Protein AF-A0A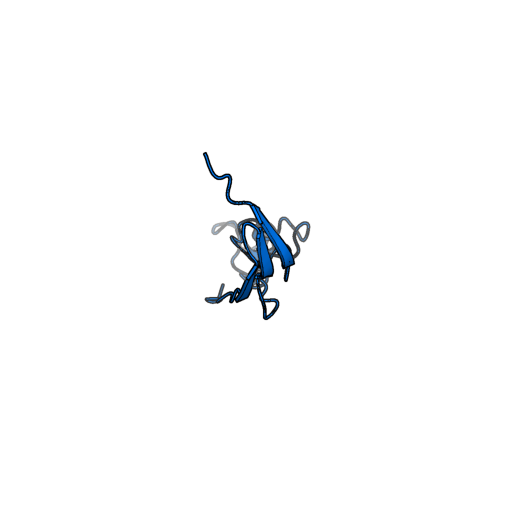932MCZ6-F1 (afdb_monomer_lite)

Radius of gyration: 21.05 Å; chains: 1; bounding box: 48×24×59 Å

Secondary structure (DSSP, 8-state):
--------EEEEEEETTEEEEEEEESTT---PPPP----BSSTT-TTSPBHHHHHTTTTTSSS-TT-SS-TT--EEEEEEEE----

Sequence (86 aa):
YGAKATFDAEVGYRFGQVELGVGVRNLFDTYPDQPSSTTPTDPADPSSDPAMLFNNNYGTFPWAAASPFGYNGRYLYTRASIRLSR

Foldseek 3Di:
DDDDDFDKDKDWDDDPQKIKMKIKTRPVQDADDQQDAQDAPDPVDPPHGGPSCVQCVNVPHRHRPPDPDRSVTMDIDMDMGGDDDD

pLDDT: mean 92.5, std 5.01, range [65.81, 98.19]

Structure (mmCIF, N/CA/C/O backbone):
data_AF-A0A932MCZ6-F1
#
_entry.id   AF-A0A932MCZ6-F1
#
loop_
_atom_site.group_PDB
_atom_site.id
_atom_site.type_symbol
_atom_site.label_atom_id
_atom_site.label_alt_id
_atom_site.label_comp_id
_atom_site.label_asym_id
_atom_site.label_entity_id
_atom_site.label_seq_id
_atom_site.pdbx_PDB_ins_code
_atom_site.Cartn_x
_atom_site.Cartn_y
_atom_site.Cartn_z
_atom_site.occupancy
_atom_site.B_iso_or_equiv
_atom_site.auth_seq_id
_atom_site.auth_comp_id
_atom_site.auth_asym_id
_atom_site.auth_atom_id
_atom_site.pdbx_PDB_model_num
ATOM 1 N N . TYR A 1 1 ? 6.383 2.332 -14.628 1.00 80.62 1 TYR A N 1
ATOM 2 C CA . TYR A 1 1 ? 5.441 1.996 -13.542 1.00 80.62 1 TYR A CA 1
ATOM 3 C C . TYR A 1 1 ? 4.043 2.410 -13.954 1.00 80.62 1 TYR A C 1
ATOM 5 O O . TYR A 1 1 ? 3.914 3.440 -14.609 1.00 80.62 1 TYR A O 1
ATOM 13 N N . GLY A 1 2 ? 3.028 1.616 -13.619 1.00 84.25 2 GLY A N 1
ATOM 14 C CA . GLY A 1 2 ? 1.622 1.971 -13.803 1.00 84.25 2 GLY A CA 1
ATOM 15 C C . GLY A 1 2 ? 1.021 2.578 -12.536 1.00 84.25 2 GLY A C 1
ATOM 16 O O . GLY A 1 2 ? 1.497 2.323 -11.429 1.00 84.25 2 GLY A O 1
ATOM 17 N N . ALA A 1 3 ? -0.042 3.369 -12.691 1.00 88.50 3 ALA A N 1
ATOM 18 C CA . ALA A 1 3 ? -0.804 3.867 -11.549 1.00 88.50 3 ALA A CA 1
ATOM 19 C C . ALA A 1 3 ? -1.420 2.700 -10.757 1.00 88.50 3 ALA A C 1
ATOM 21 O O . ALA A 1 3 ? -1.853 1.697 -11.333 1.00 88.50 3 ALA A O 1
ATOM 22 N N . LYS A 1 4 ? -1.451 2.836 -9.430 1.00 91.06 4 LYS A N 1
ATOM 23 C CA . LYS A 1 4 ? -2.011 1.853 -8.497 1.00 91.06 4 LYS A CA 1
ATOM 24 C C . LYS A 1 4 ? -2.861 2.569 -7.454 1.00 91.06 4 LYS A C 1
ATOM 26 O O . LYS A 1 4 ? -2.565 3.704 -7.088 1.00 91.06 4 LYS A O 1
ATOM 31 N N . ALA A 1 5 ? -3.905 1.892 -6.988 1.00 92.75 5 ALA A N 1
ATOM 32 C CA . ALA A 1 5 ? -4.769 2.362 -5.916 1.00 92.75 5 ALA A CA 1
ATOM 33 C C . ALA A 1 5 ? -4.767 1.341 -4.775 1.00 92.75 5 ALA A C 1
ATOM 35 O O . ALA A 1 5 ? -4.867 0.133 -5.005 1.00 92.75 5 ALA A O 1
ATOM 36 N N . THR A 1 6 ? -4.655 1.839 -3.548 1.00 93.50 6 THR A N 1
ATOM 37 C CA . THR A 1 6 ? -4.810 1.053 -2.323 1.00 93.50 6 THR A CA 1
ATOM 38 C C . THR A 1 6 ? -6.114 1.440 -1.648 1.00 93.50 6 THR A C 1
ATOM 40 O O . THR A 1 6 ? -6.486 2.613 -1.639 1.00 93.50 6 THR A O 1
ATOM 43 N N . PHE A 1 7 ? -6.791 0.452 -1.072 1.00 95.81 7 PHE A N 1
ATOM 44 C CA . PHE A 1 7 ? -8.056 0.644 -0.377 1.00 95.81 7 PHE A CA 1
ATOM 45 C C . PHE A 1 7 ? -7.908 0.186 1.064 1.00 95.81 7 PHE A C 1
ATOM 47 O O . PHE A 1 7 ? -7.451 -0.930 1.312 1.00 95.81 7 PHE A O 1
ATOM 54 N N . ASP A 1 8 ? -8.328 1.040 1.985 1.00 97.00 8 ASP A N 1
ATOM 55 C CA . ASP A 1 8 ? -8.307 0.779 3.418 1.00 97.00 8 ASP A CA 1
ATOM 56 C C . ASP A 1 8 ? -9.754 0.786 3.925 1.00 97.00 8 ASP A C 1
ATOM 58 O O . ASP A 1 8 ? -10.597 1.529 3.415 1.00 97.00 8 ASP A O 1
ATOM 62 N N . ALA A 1 9 ? -10.055 -0.056 4.911 1.00 97.94 9 ALA A N 1
ATOM 63 C CA . ALA A 1 9 ? -11.383 -0.153 5.506 1.00 97.94 9 ALA A CA 1
ATOM 64 C C . ALA A 1 9 ? -11.275 -0.319 7.025 1.00 97.94 9 ALA A C 1
ATOM 66 O O . ALA A 1 9 ? -10.484 -1.125 7.508 1.00 97.94 9 ALA A O 1
ATOM 67 N N . GLU A 1 10 ? -12.093 0.413 7.780 1.00 98.19 10 GLU A N 1
ATOM 68 C CA . GLU A 1 10 ? -12.192 0.300 9.239 1.00 98.19 10 GLU A CA 1
ATOM 69 C C . GLU A 1 10 ? -13.662 0.314 9.657 1.00 98.19 10 GLU A C 1
ATOM 71 O O . GLU A 1 10 ? -14.459 1.103 9.147 1.00 98.19 10 GLU A O 1
ATOM 76 N N . VAL A 1 11 ? -14.011 -0.553 10.607 1.00 98.06 11 VAL A N 1
ATOM 77 C CA . VAL A 1 11 ? -15.296 -0.529 11.304 1.00 98.06 11 VAL A CA 1
ATOM 78 C C . VAL A 1 11 ? -15.053 -0.349 12.795 1.00 98.06 11 VAL A C 1
ATOM 80 O O . VAL A 1 11 ? -14.173 -0.987 13.374 1.00 98.06 11 VAL A O 1
ATOM 83 N N . GLY A 1 12 ? -15.836 0.527 13.421 1.00 97.62 12 GLY A N 1
ATOM 84 C CA . GLY A 1 12 ? -15.716 0.835 14.840 1.00 97.62 12 GLY A CA 1
ATOM 85 C C . GLY A 1 12 ? -17.049 0.802 15.568 1.00 97.62 12 GLY A C 1
ATOM 86 O O . GLY A 1 12 ? -18.097 1.113 15.002 1.00 97.62 12 GLY A O 1
ATOM 87 N N . TYR A 1 13 ? -16.992 0.441 16.846 1.00 97.38 13 TYR A N 1
ATOM 88 C CA . TYR A 1 13 ? -18.120 0.459 17.762 1.00 97.38 13 TYR A CA 1
ATOM 89 C C . TYR A 1 13 ? -17.734 1.121 19.084 1.00 97.38 13 TYR A C 1
ATOM 91 O O . TYR A 1 13 ? -16.662 0.880 19.642 1.00 97.38 13 TYR A O 1
ATOM 99 N N . ARG A 1 14 ? -18.640 1.949 19.606 1.00 96.75 14 ARG A N 1
ATOM 100 C CA . ARG A 1 14 ? -18.460 2.662 20.871 1.00 96.75 14 ARG A CA 1
ATOM 101 C C . ARG A 1 14 ? -19.436 2.142 21.916 1.00 96.75 14 ARG A C 1
ATOM 103 O O . ARG A 1 14 ? -20.645 2.193 21.705 1.00 96.75 14 ARG A O 1
ATOM 110 N N . PHE A 1 15 ? -18.910 1.748 23.071 1.00 94.81 15 PHE A N 1
ATOM 111 C CA . PHE A 1 15 ? -19.682 1.385 24.256 1.00 94.81 15 PHE A CA 1
ATOM 112 C C . PHE A 1 15 ? -19.219 2.222 25.454 1.00 94.81 15 PHE A C 1
ATOM 114 O O . PHE A 1 15 ? -18.116 2.071 25.979 1.00 94.81 15 PHE A O 1
ATOM 121 N N . GLY A 1 16 ? -20.073 3.152 25.886 1.00 93.69 16 GLY A N 1
ATOM 122 C CA . GLY A 1 16 ? -19.741 4.083 26.964 1.00 93.69 16 GLY A CA 1
ATOM 123 C C . GLY A 1 16 ? -18.517 4.945 26.632 1.00 93.69 16 GLY A C 1
ATOM 124 O O . GLY A 1 16 ? -18.504 5.654 25.624 1.00 93.69 16 GLY A O 1
ATOM 125 N N . GLN A 1 17 ? -17.498 4.892 27.494 1.00 95.25 17 GLN A N 1
ATOM 126 C CA . GLN A 1 17 ? -16.247 5.645 27.338 1.00 95.25 17 GLN A CA 1
ATOM 127 C C . GLN A 1 17 ? -15.237 4.974 26.401 1.00 95.25 17 GLN A C 1
ATOM 129 O O . GLN A 1 17 ? -14.243 5.608 26.048 1.00 95.25 17 GLN A O 1
ATOM 134 N N . VAL A 1 18 ? -15.480 3.723 26.003 1.00 96.25 18 VAL A N 1
ATOM 135 C CA . VAL A 1 18 ? -14.559 2.928 25.192 1.00 96.25 18 VAL A CA 1
ATOM 136 C C . VAL A 1 18 ? -15.025 2.903 23.739 1.00 96.25 18 VAL A 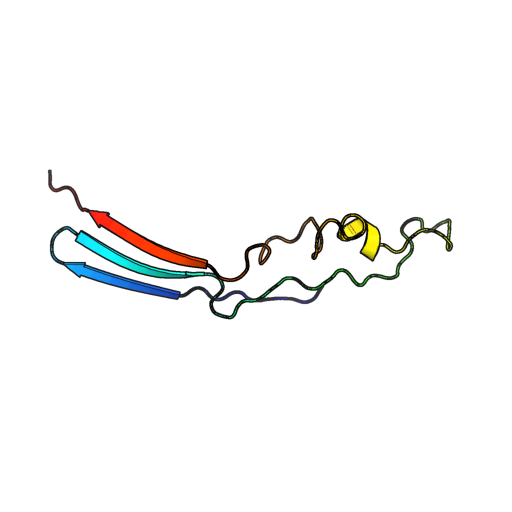C 1
ATOM 138 O O . VAL A 1 18 ? -16.199 2.677 23.440 1.00 96.25 18 VAL A O 1
ATOM 141 N N . GLU A 1 19 ? -14.088 3.111 22.826 1.00 97.19 19 GLU A N 1
ATOM 142 C CA . GLU A 1 19 ? -14.259 2.922 21.390 1.00 97.19 19 GLU A CA 1
ATOM 143 C C . GLU A 1 19 ? -13.296 1.832 20.921 1.00 97.19 19 GLU A C 1
ATOM 145 O O . GLU A 1 19 ? -12.095 1.911 21.192 1.00 97.19 19 GLU A O 1
ATOM 150 N N . LEU A 1 20 ? -13.826 0.819 20.237 1.00 97.69 20 LEU A N 1
ATOM 151 C CA . LEU A 1 20 ? -13.050 -0.241 19.603 1.00 97.69 20 LEU A CA 1
ATOM 152 C C . LEU A 1 20 ? -13.221 -0.164 18.089 1.00 97.69 20 LEU A C 1
ATOM 154 O O . LEU A 1 20 ? -14.326 0.050 17.600 1.00 97.69 20 LEU A O 1
ATOM 158 N N . GLY A 1 21 ? -12.136 -0.377 17.356 1.00 98.00 21 GLY A N 1
ATOM 159 C CA . GLY A 1 21 ? -12.116 -0.455 15.902 1.00 98.00 21 GLY A CA 1
ATOM 160 C C . GLY A 1 21 ? -11.343 -1.673 15.427 1.00 98.00 21 GLY A C 1
ATOM 161 O O . GLY A 1 21 ? -10.344 -2.056 16.036 1.00 98.00 21 GLY A O 1
ATOM 162 N N . VAL A 1 22 ? -11.795 -2.268 14.330 1.00 98.06 22 VAL A N 1
ATOM 163 C CA . VAL A 1 22 ? -11.053 -3.272 13.565 1.00 98.06 22 VAL A CA 1
ATOM 164 C C . VAL A 1 22 ? -10.897 -2.729 12.156 1.00 98.06 22 VAL A C 1
ATOM 166 O O . VAL A 1 22 ? -11.879 -2.326 11.529 1.00 98.06 22 VAL A O 1
ATOM 169 N N . GLY A 1 23 ? -9.665 -2.706 11.664 1.00 98.12 23 GLY A N 1
ATOM 170 C CA . GLY A 1 23 ? -9.350 -2.165 10.355 1.00 98.12 23 GLY A CA 1
ATOM 171 C C . GLY A 1 23 ? -8.366 -3.021 9.580 1.00 98.12 23 GLY A C 1
ATOM 172 O O . GLY A 1 23 ? -7.643 -3.864 10.116 1.00 98.12 23 GLY A O 1
ATOM 173 N N . VAL A 1 24 ? -8.361 -2.790 8.277 1.00 98.00 24 VAL A N 1
ATOM 174 C CA . VAL A 1 24 ? -7.452 -3.395 7.319 1.00 98.00 24 VAL A CA 1
ATOM 175 C C . VAL A 1 24 ? -6.926 -2.310 6.394 1.00 98.00 24 VAL A C 1
ATOM 177 O O . VAL A 1 24 ? -7.682 -1.514 5.839 1.00 98.00 24 VAL A O 1
ATOM 180 N N . ARG A 1 25 ? -5.607 -2.288 6.232 1.00 96.25 25 ARG A N 1
ATOM 181 C CA . ARG A 1 25 ? -4.912 -1.462 5.250 1.00 96.25 25 ARG A CA 1
ATOM 182 C C . ARG A 1 25 ? -4.499 -2.327 4.080 1.00 96.25 25 ARG A C 1
ATOM 184 O O . ARG A 1 25 ? -4.081 -3.468 4.288 1.00 96.25 25 ARG A O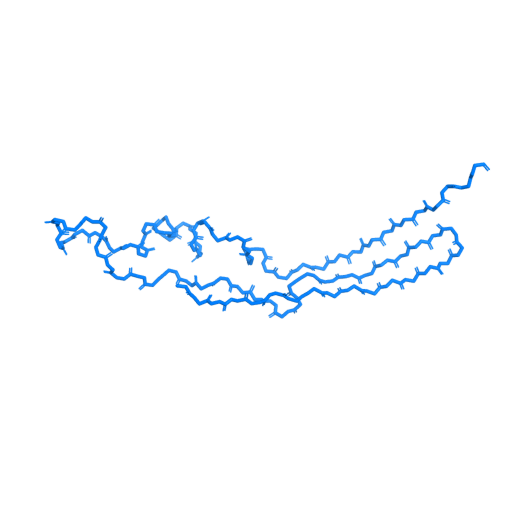 1
ATOM 191 N N . ASN A 1 26 ? -4.579 -1.775 2.876 1.00 95.69 26 ASN A N 1
ATOM 192 C CA . ASN A 1 26 ? -4.332 -2.494 1.633 1.00 95.69 26 ASN A CA 1
ATOM 193 C C . ASN A 1 26 ? -5.225 -3.748 1.518 1.00 95.69 26 ASN A C 1
ATOM 195 O O . ASN A 1 26 ? -4.749 -4.873 1.386 1.00 95.69 26 ASN A O 1
ATOM 199 N N . LEU A 1 27 ? -6.543 -3.544 1.608 1.00 95.69 27 LEU A N 1
ATOM 200 C CA . LEU A 1 27 ? -7.592 -4.571 1.619 1.00 95.69 27 LEU A CA 1
ATOM 201 C C . LEU A 1 27 ? -7.421 -5.623 0.510 1.00 95.69 27 LEU A C 1
ATOM 203 O O . LEU A 1 27 ? -7.580 -6.819 0.765 1.00 95.69 27 LEU A O 1
ATOM 207 N N . PHE A 1 28 ? -7.065 -5.169 -0.694 1.00 95.31 28 PHE A N 1
ATOM 208 C CA . PHE A 1 28 ? -6.898 -6.002 -1.888 1.00 95.31 28 PHE A CA 1
ATOM 209 C C . PHE A 1 28 ? -5.465 -6.496 -2.122 1.00 95.31 28 PHE A C 1
ATOM 211 O O . PHE A 1 28 ? -5.203 -7.074 -3.170 1.00 95.31 28 PHE A O 1
ATOM 218 N N . ASP A 1 29 ? -4.559 -6.289 -1.164 1.00 94.25 29 ASP A N 1
ATOM 219 C CA . ASP A 1 29 ? -3.168 -6.749 -1.226 1.00 94.25 29 ASP A CA 1
ATOM 220 C C . ASP A 1 29 ? -2.429 -6.277 -2.496 1.00 94.25 29 ASP A C 1
ATOM 222 O O . ASP A 1 29 ? -1.800 -7.038 -3.228 1.00 94.25 29 ASP A O 1
ATOM 226 N N . THR A 1 30 ? -2.543 -4.979 -2.790 1.00 94.19 30 THR A N 1
ATOM 227 C CA . THR A 1 30 ? -1.907 -4.344 -3.946 1.00 94.19 30 THR A CA 1
ATOM 228 C C . THR A 1 30 ? -0.413 -4.138 -3.690 1.00 94.19 30 THR A C 1
ATOM 230 O O . THR A 1 30 ? -0.024 -3.525 -2.692 1.00 94.19 30 THR A O 1
ATOM 233 N N . TYR A 1 31 ? 0.417 -4.572 -4.639 1.00 93.31 31 TYR A N 1
ATOM 234 C CA . TYR A 1 31 ? 1.870 -4.391 -4.628 1.00 93.31 31 TYR A CA 1
ATOM 235 C C . TYR A 1 31 ? 2.344 -3.404 -5.711 1.00 93.31 31 TYR A C 1
ATOM 237 O O . TYR A 1 31 ? 1.613 -3.137 -6.674 1.00 93.31 31 TYR A O 1
ATOM 245 N N . PRO A 1 32 ? 3.558 -2.839 -5.570 1.00 92.88 32 PRO A N 1
ATOM 246 C CA . PRO A 1 32 ? 4.205 -2.073 -6.630 1.00 92.88 32 PRO A CA 1
ATOM 247 C C . PRO A 1 32 ? 4.479 -2.943 -7.857 1.00 92.88 32 PRO A C 1
ATOM 249 O O . PRO A 1 32 ? 4.623 -4.160 -7.752 1.00 92.88 32 PRO A O 1
ATOM 252 N N . ASP A 1 33 ? 4.618 -2.310 -9.022 1.00 90.56 33 ASP A N 1
ATOM 253 C CA . ASP A 1 33 ? 5.111 -3.022 -10.200 1.00 90.56 33 ASP A CA 1
ATOM 254 C C . ASP A 1 33 ? 6.607 -3.329 -10.049 1.00 90.56 33 ASP A C 1
ATOM 256 O O . ASP A 1 33 ? 7.379 -2.512 -9.533 1.00 90.56 33 ASP A O 1
ATOM 260 N N . GLN A 1 34 ? 7.032 -4.479 -10.566 1.00 90.38 34 GLN A N 1
ATOM 261 C CA . GLN A 1 34 ? 8.453 -4.790 -10.692 1.00 90.38 34 GLN A CA 1
ATOM 262 C C . GLN A 1 34 ? 9.139 -3.807 -11.660 1.00 90.38 34 GLN A C 1
ATOM 264 O O . GLN A 1 34 ? 8.550 -3.431 -12.686 1.00 90.38 34 GLN A O 1
ATOM 269 N N . PRO A 1 35 ? 10.388 -3.385 -11.376 1.00 91.06 35 PRO A N 1
ATOM 270 C CA . PRO A 1 35 ? 11.181 -2.636 -12.340 1.00 91.06 35 PRO A CA 1
ATOM 271 C C . PRO A 1 35 ? 11.343 -3.432 -13.634 1.00 91.06 35 PRO A C 1
ATOM 273 O O . PRO A 1 35 ? 11.704 -4.602 -13.611 1.00 91.06 35 PRO A O 1
ATOM 276 N N . SER A 1 36 ? 11.078 -2.786 -14.764 1.00 91.38 36 SER A N 1
ATOM 277 C CA . SER A 1 36 ? 11.053 -3.439 -16.082 1.00 91.38 36 SER A CA 1
ATOM 278 C C . SER A 1 36 ? 11.754 -2.633 -17.176 1.00 91.38 36 SER A C 1
ATOM 280 O O . SER A 1 36 ? 11.778 -3.049 -18.329 1.00 91.38 36 SER A O 1
ATOM 282 N N . SER A 1 37 ? 12.352 -1.487 -16.834 1.00 92.06 37 SER A N 1
ATOM 283 C CA . SER A 1 37 ? 13.071 -0.659 -17.805 1.00 92.06 37 SER A CA 1
ATOM 284 C C . SER A 1 37 ? 14.352 -1.349 -18.279 1.00 92.06 37 SER A C 1
ATOM 286 O O . SER A 1 37 ? 15.261 -1.584 -17.481 1.00 92.06 37 SER A O 1
ATOM 288 N N . THR A 1 38 ? 14.432 -1.639 -19.577 1.00 92.75 38 THR A N 1
ATOM 289 C CA . THR A 1 38 ? 15.619 -2.201 -20.243 1.00 92.75 38 THR A CA 1
ATOM 290 C C . THR A 1 38 ? 16.590 -1.127 -20.736 1.00 92.75 38 THR A C 1
ATOM 292 O O . THR A 1 38 ? 17.576 -1.459 -21.383 1.00 92.75 38 THR A O 1
ATOM 295 N N . THR A 1 39 ? 16.312 0.156 -20.483 1.00 93.25 39 THR A N 1
ATOM 296 C CA . THR A 1 39 ? 17.190 1.256 -20.899 1.00 93.25 39 THR A CA 1
ATOM 297 C C . THR A 1 39 ? 18.557 1.131 -20.213 1.00 93.25 39 THR A C 1
ATOM 299 O O . THR A 1 39 ? 18.564 0.973 -18.988 1.00 93.25 39 THR A O 1
ATOM 302 N N . PRO A 1 40 ? 19.681 1.226 -20.952 1.00 94.75 40 PRO A N 1
ATOM 303 C CA . PRO A 1 40 ? 21.021 1.244 -20.365 1.00 94.75 40 PRO A CA 1
ATOM 304 C C . PRO A 1 40 ? 21.172 2.401 -19.372 1.00 94.75 40 PRO A C 1
ATOM 306 O O . PRO A 1 40 ? 20.597 3.475 -19.577 1.00 94.75 40 PRO A O 1
ATOM 309 N N . THR A 1 41 ? 21.901 2.194 -18.278 1.00 93.81 41 THR A N 1
ATOM 310 C CA . THR A 1 41 ? 22.116 3.254 -17.280 1.00 93.81 41 THR A CA 1
ATOM 311 C C . THR A 1 41 ? 23.126 4.304 -17.709 1.00 93.81 41 THR A C 1
ATOM 313 O O . THR A 1 41 ? 22.996 5.452 -17.283 1.00 93.81 41 THR A O 1
ATOM 316 N N . ASP A 1 42 ? 24.076 3.947 -18.572 1.00 93.75 42 ASP A N 1
ATOM 317 C CA . ASP A 1 42 ? 24.968 4.889 -19.239 1.00 93.75 42 ASP A CA 1
ATOM 318 C C . ASP A 1 42 ? 24.539 5.060 -20.709 1.00 93.75 42 ASP A C 1
ATOM 320 O O . ASP A 1 42 ? 24.681 4.133 -21.509 1.00 93.75 42 ASP A O 1
ATOM 324 N N . PRO A 1 43 ? 24.028 6.239 -21.107 1.00 89.12 43 PRO A N 1
ATOM 325 C CA . PRO A 1 43 ? 23.660 6.506 -22.495 1.00 89.12 43 PRO A CA 1
ATOM 326 C C . PRO A 1 43 ? 24.829 6.442 -23.492 1.00 89.12 43 PRO A C 1
ATOM 328 O O . PRO A 1 43 ? 24.581 6.298 -24.689 1.00 89.12 43 PRO A O 1
ATOM 331 N N . ALA A 1 44 ? 26.077 6.597 -23.038 1.00 95.25 44 ALA A N 1
ATOM 332 C CA . ALA A 1 44 ? 27.272 6.537 -23.879 1.00 95.25 44 ALA A CA 1
ATOM 333 C C . ALA A 1 44 ? 27.824 5.109 -24.042 1.00 95.25 44 ALA A C 1
ATOM 335 O O . ALA A 1 44 ? 28.577 4.861 -24.986 1.00 95.25 44 ALA A O 1
ATOM 336 N N . ASP A 1 45 ? 27.427 4.176 -23.172 1.00 94.00 45 ASP A N 1
ATOM 337 C CA . ASP A 1 45 ? 27.824 2.770 -23.216 1.00 94.00 45 ASP A CA 1
ATOM 338 C C . ASP A 1 45 ? 26.589 1.853 -23.357 1.00 94.00 45 ASP A C 1
ATOM 340 O O . ASP A 1 45 ? 25.922 1.533 -22.365 1.00 94.00 45 ASP A O 1
ATOM 344 N N . PRO A 1 46 ? 26.278 1.367 -24.575 1.00 88.38 46 PRO A N 1
ATOM 345 C CA . PRO A 1 46 ? 25.136 0.484 -24.813 1.00 88.38 46 PRO A CA 1
ATOM 346 C C . PRO A 1 46 ? 25.294 -0.915 -24.197 1.00 88.38 46 PRO A C 1
ATOM 348 O O . PRO A 1 46 ? 24.341 -1.691 -24.234 1.00 88.38 46 PRO A O 1
ATOM 351 N N . SER A 1 47 ? 26.471 -1.254 -23.658 1.00 91.12 47 SER A N 1
ATOM 352 C CA . SER A 1 47 ? 26.703 -2.491 -22.907 1.00 91.12 47 SER A CA 1
ATOM 353 C C . SER A 1 47 ? 26.479 -2.345 -21.399 1.00 91.12 47 SER A C 1
ATOM 355 O O . SER A 1 47 ? 26.543 -3.343 -20.682 1.00 91.12 47 SER A O 1
ATOM 357 N N . SER A 1 48 ? 26.176 -1.132 -20.922 1.00 94.19 48 SER A N 1
ATOM 358 C CA . SER A 1 48 ? 25.861 -0.890 -19.517 1.00 94.19 48 SER A CA 1
ATOM 359 C C . SER A 1 48 ? 24.587 -1.617 -19.069 1.00 94.19 48 SER A C 1
ATOM 361 O O . SER A 1 48 ? 23.649 -1.848 -19.838 1.00 94.19 48 SER A O 1
ATOM 363 N N . ASP A 1 49 ? 24.566 -1.983 -17.789 1.00 95.38 49 ASP A N 1
ATOM 364 C CA . ASP A 1 49 ? 23.459 -2.699 -17.160 1.00 95.38 49 ASP A CA 1
ATOM 365 C C . ASP A 1 49 ? 22.121 -1.942 -17.318 1.00 95.38 49 ASP A C 1
ATOM 367 O O . ASP A 1 49 ? 22.075 -0.711 -17.202 1.00 95.38 49 ASP A O 1
ATOM 371 N N . PRO A 1 50 ? 20.992 -2.647 -17.514 1.00 94.31 50 PRO A N 1
ATOM 372 C CA . PRO A 1 50 ? 19.691 -2.007 -17.648 1.00 94.31 50 PRO A CA 1
ATOM 373 C C . PRO A 1 50 ? 19.209 -1.384 -16.330 1.00 94.31 50 PRO A C 1
ATOM 375 O O . PRO A 1 50 ? 19.380 -1.935 -15.238 1.00 94.31 50 PRO A O 1
ATOM 378 N N . ALA A 1 51 ? 18.491 -0.265 -16.437 1.00 93.00 51 ALA A N 1
ATOM 379 C CA . ALA A 1 51 ? 17.986 0.516 -15.309 1.00 93.00 51 ALA A CA 1
ATOM 380 C C . ALA A 1 51 ? 17.114 -0.279 -14.318 1.00 93.00 51 ALA A C 1
ATOM 382 O O . ALA A 1 51 ? 17.042 0.085 -13.142 1.00 93.00 51 ALA A O 1
ATOM 383 N N . MET A 1 52 ? 16.453 -1.362 -14.752 1.00 92.75 52 MET A N 1
ATOM 384 C CA . MET A 1 52 ? 15.694 -2.238 -13.850 1.00 92.75 52 MET A CA 1
ATOM 385 C C . MET A 1 52 ? 16.551 -2.824 -12.717 1.00 92.75 52 MET A C 1
ATOM 387 O O . MET A 1 52 ? 16.060 -2.906 -11.592 1.00 92.75 52 MET A O 1
ATOM 391 N N . LEU A 1 53 ? 17.814 -3.175 -12.997 1.00 93.56 53 LEU A N 1
ATOM 392 C CA . LEU A 1 53 ? 18.722 -3.801 -12.031 1.00 93.56 53 LEU A CA 1
ATOM 393 C C . LEU A 1 53 ? 19.137 -2.8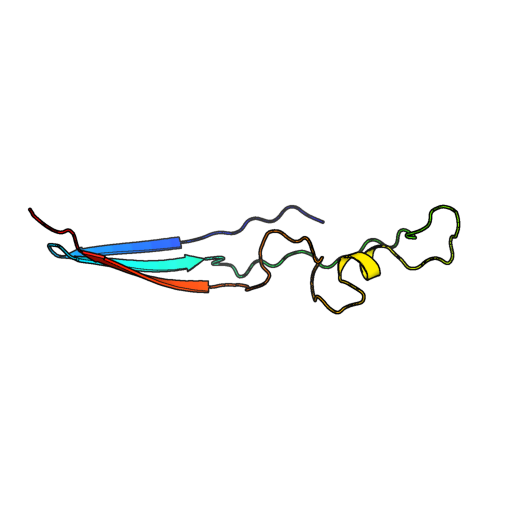09 -10.949 1.00 93.56 53 LEU A C 1
ATOM 395 O O . LEU A 1 53 ? 19.125 -3.123 -9.768 1.00 93.56 53 LEU A O 1
ATOM 399 N N . PHE A 1 54 ? 19.421 -1.567 -11.322 1.00 92.44 54 PHE A N 1
ATOM 400 C CA . PHE A 1 54 ? 19.736 -0.534 -10.338 1.00 92.44 54 PHE A CA 1
ATOM 401 C C . PHE A 1 54 ? 18.532 -0.200 -9.460 1.00 92.44 54 PHE A C 1
ATOM 403 O O . PHE A 1 54 ? 18.670 -0.015 -8.253 1.00 92.44 54 PHE A O 1
ATOM 410 N N . ASN A 1 55 ? 17.332 -0.154 -10.044 1.00 91.50 55 ASN A N 1
ATOM 411 C CA . ASN A 1 55 ? 16.139 0.286 -9.327 1.00 91.50 55 ASN A CA 1
ATOM 412 C C . ASN A 1 55 ? 15.728 -0.675 -8.198 1.00 91.50 55 ASN A C 1
ATOM 414 O O . ASN A 1 55 ? 15.195 -0.232 -7.185 1.00 91.50 55 ASN A O 1
ATOM 418 N N . ASN A 1 56 ? 16.000 -1.977 -8.325 1.00 91.31 56 ASN A N 1
ATOM 419 C CA . ASN A 1 56 ? 15.788 -2.949 -7.245 1.00 91.31 56 ASN A CA 1
ATOM 420 C C . ASN A 1 56 ? 17.074 -3.339 -6.492 1.00 91.31 56 ASN A C 1
ATOM 422 O O . ASN A 1 56 ? 17.073 -4.322 -5.747 1.00 91.31 56 ASN A O 1
ATOM 426 N N . ASN A 1 57 ? 18.159 -2.573 -6.660 1.00 92.50 57 ASN A N 1
ATOM 427 C CA . ASN A 1 57 ? 19.470 -2.848 -6.072 1.00 92.50 57 ASN A CA 1
ATOM 428 C C . ASN A 1 57 ? 19.946 -4.283 -6.363 1.00 92.50 57 ASN A C 1
ATOM 430 O O . ASN A 1 57 ? 20.257 -5.057 -5.456 1.00 92.50 57 ASN A O 1
ATOM 434 N N . TYR A 1 58 ? 19.933 -4.649 -7.642 1.00 94.19 58 TYR A N 1
ATOM 435 C CA . TYR A 1 58 ? 20.359 -5.938 -8.181 1.00 94.19 58 TYR A CA 1
ATOM 436 C C . TYR A 1 58 ? 19.633 -7.126 -7.537 1.00 94.19 58 TYR A C 1
ATOM 438 O O . TYR A 1 58 ? 20.232 -8.137 -7.181 1.00 94.19 58 TYR A O 1
ATOM 446 N N . GLY A 1 59 ? 18.318 -6.985 -7.362 1.00 89.88 59 GLY A N 1
ATOM 447 C CA . GLY A 1 59 ? 17.462 -8.010 -6.759 1.00 89.88 59 GLY A CA 1
ATOM 448 C C . GLY A 1 59 ? 17.522 -8.088 -5.231 1.00 89.88 59 GLY A C 1
ATOM 449 O O . GLY A 1 59 ? 16.876 -8.960 -4.655 1.00 89.88 59 GLY A O 1
ATOM 450 N N . THR A 1 60 ? 18.240 -7.180 -4.557 1.00 92.38 60 THR A N 1
ATOM 451 C CA . THR A 1 60 ? 18.187 -7.061 -3.086 1.00 92.38 60 THR A CA 1
ATOM 452 C C . THR A 1 60 ? 16.769 -6.754 -2.619 1.00 92.38 60 THR A C 1
ATOM 454 O O . THR A 1 60 ? 16.293 -7.313 -1.632 1.00 92.38 60 THR A O 1
ATOM 457 N N . PHE A 1 61 ? 16.087 -5.857 -3.331 1.00 89.69 61 PHE A N 1
ATOM 458 C CA . PHE A 1 61 ? 14.681 -5.580 -3.099 1.00 89.69 61 PHE A CA 1
ATOM 459 C C . PHE A 1 61 ? 13.846 -6.328 -4.134 1.00 89.69 61 PHE A C 1
ATOM 461 O O . PHE A 1 61 ? 14.220 -6.380 -5.304 1.00 89.69 61 PHE A O 1
ATOM 468 N N . PRO A 1 62 ? 12.688 -6.881 -3.748 1.00 88.56 62 PRO A N 1
ATOM 469 C CA . PRO A 1 62 ? 11.784 -7.459 -4.728 1.00 88.56 62 PRO A CA 1
ATOM 470 C C . PRO A 1 62 ? 11.266 -6.364 -5.679 1.00 88.56 62 PRO A C 1
ATOM 472 O O . PRO A 1 62 ? 11.218 -6.569 -6.891 1.00 88.56 62 PRO A O 1
ATOM 475 N N . TRP A 1 63 ? 10.947 -5.178 -5.142 1.00 90.75 63 TRP A N 1
ATOM 476 C CA . TRP A 1 63 ? 10.390 -4.028 -5.871 1.00 90.75 63 TRP A CA 1
ATOM 477 C C . TRP A 1 63 ? 11.396 -2.873 -5.984 1.00 90.75 63 TRP A C 1
ATOM 479 O O . TRP A 1 63 ? 12.439 -2.877 -5.334 1.00 90.75 63 TRP A O 1
ATOM 489 N N . ALA A 1 64 ? 11.057 -1.859 -6.786 1.00 90.50 64 ALA A N 1
ATOM 490 C CA . ALA A 1 64 ? 11.813 -0.610 -6.909 1.00 90.50 64 ALA A CA 1
ATOM 491 C C . ALA A 1 64 ? 12.077 0.025 -5.537 1.00 90.50 64 ALA A C 1
ATOM 493 O O . ALA A 1 64 ? 11.100 0.386 -4.891 1.00 90.50 64 ALA A O 1
ATOM 494 N N . ALA A 1 65 ? 13.338 0.219 -5.129 1.00 85.69 65 ALA A N 1
ATOM 495 C CA . ALA A 1 65 ? 13.764 0.661 -3.790 1.00 85.69 65 ALA A CA 1
ATOM 496 C C . ALA A 1 65 ? 13.066 1.940 -3.284 1.00 85.69 65 ALA A C 1
ATOM 498 O O . ALA A 1 65 ? 12.906 2.139 -2.083 1.00 85.69 65 ALA A O 1
ATOM 499 N N . ALA A 1 66 ? 12.640 2.806 -4.205 1.00 86.31 66 ALA A N 1
ATOM 500 C CA . ALA A 1 66 ? 11.945 4.055 -3.914 1.00 86.31 66 ALA A CA 1
ATOM 501 C C . ALA A 1 66 ? 10.404 3.941 -3.947 1.00 86.31 66 ALA A C 1
ATOM 503 O O . ALA A 1 66 ? 9.720 4.962 -4.028 1.00 86.31 66 ALA A O 1
ATOM 504 N N . SER A 1 67 ? 9.825 2.733 -3.938 1.00 89.19 67 SER A N 1
ATOM 505 C CA . SER A 1 67 ? 8.366 2.579 -3.980 1.00 89.19 67 SER A CA 1
ATOM 506 C C . SER A 1 67 ? 7.702 3.169 -2.719 1.00 89.19 67 SER A C 1
ATOM 508 O O . SER A 1 67 ? 8.082 2.827 -1.601 1.00 89.19 67 SER A O 1
ATOM 510 N N . PRO A 1 68 ? 6.668 4.022 -2.845 1.00 85.94 68 PRO A N 1
ATOM 511 C CA . PRO A 1 68 ? 6.063 4.680 -1.688 1.00 85.94 68 PRO A CA 1
ATOM 512 C C . PRO A 1 68 ? 5.018 3.821 -0.952 1.00 85.94 68 PRO A C 1
ATOM 514 O O . PRO A 1 68 ? 4.471 4.259 0.058 1.00 85.94 68 PRO A O 1
ATOM 517 N N . PHE A 1 69 ? 4.695 2.619 -1.444 1.00 90.19 69 PHE A N 1
ATOM 518 C CA . PHE A 1 69 ? 3.661 1.753 -0.863 1.00 90.19 69 PHE A CA 1
ATOM 519 C C . PHE A 1 69 ? 3.961 0.257 -1.059 1.00 90.19 69 PHE A C 1
ATOM 521 O O . PHE A 1 69 ? 4.906 -0.123 -1.751 1.00 90.19 69 PHE A O 1
ATOM 528 N N . GLY A 1 70 ? 3.128 -0.595 -0.450 1.00 82.81 70 GLY A N 1
ATOM 529 C CA . GLY A 1 70 ? 2.974 -2.013 -0.804 1.00 82.81 70 GLY A CA 1
ATOM 530 C C . GLY A 1 70 ? 4.090 -2.968 -0.363 1.00 82.81 70 GLY A C 1
ATOM 531 O O . GLY A 1 70 ? 3.891 -4.173 -0.426 1.00 82.81 70 GLY A O 1
ATOM 532 N N . TYR A 1 71 ? 5.223 -2.478 0.149 1.00 85.00 71 TYR A N 1
ATOM 533 C CA . TYR A 1 71 ? 6.323 -3.331 0.633 1.00 85.00 71 TYR A CA 1
ATOM 534 C C . TYR A 1 71 ? 5.909 -4.372 1.674 1.00 85.00 71 TYR A C 1
ATOM 536 O O . TYR A 1 71 ? 6.371 -5.506 1.625 1.00 85.00 71 TYR A O 1
ATOM 544 N N . ASN A 1 72 ? 5.013 -3.987 2.582 1.00 85.56 72 ASN A N 1
ATOM 545 C CA . ASN A 1 72 ? 4.550 -4.845 3.671 1.00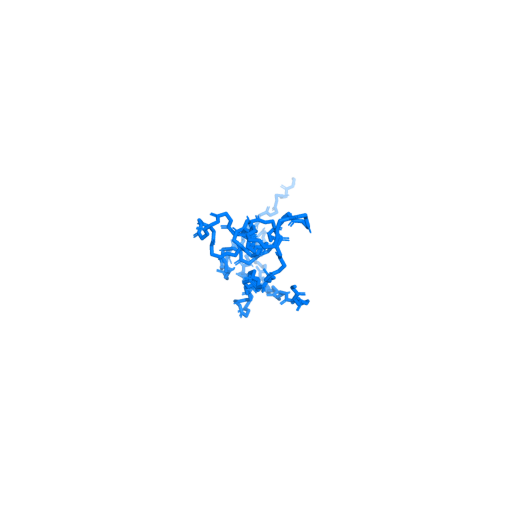 85.56 72 ASN A CA 1
ATOM 546 C C . ASN A 1 72 ? 3.204 -5.531 3.367 1.00 85.56 72 ASN A C 1
ATOM 548 O O . ASN A 1 72 ? 2.634 -6.146 4.263 1.00 85.56 72 ASN A O 1
ATOM 552 N N . GLY A 1 73 ? 2.68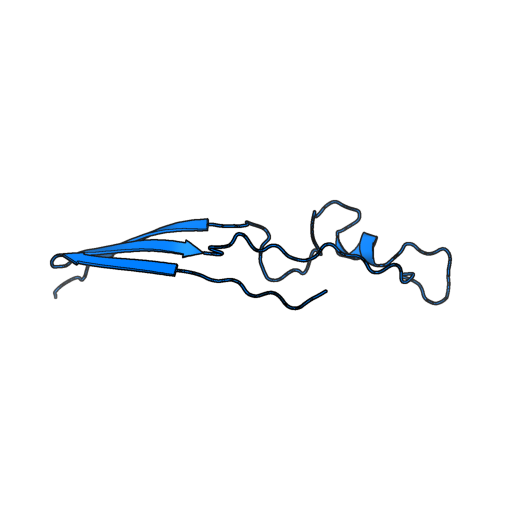6 -5.418 2.135 1.00 90.00 73 GLY A N 1
ATOM 553 C CA . GLY A 1 73 ? 1.404 -6.011 1.738 1.00 90.00 73 GLY A CA 1
ATOM 554 C C . GLY A 1 73 ? 0.215 -5.513 2.567 1.00 90.00 73 GLY A C 1
ATOM 555 O O . GLY A 1 73 ? 0.152 -4.339 2.953 1.00 90.00 73 GLY A O 1
ATOM 556 N N . ARG A 1 74 ? -0.758 -6.397 2.795 1.00 94.62 74 ARG A N 1
ATOM 557 C CA . ARG A 1 74 ? -1.930 -6.164 3.650 1.00 94.62 74 ARG A CA 1
ATOM 558 C C . ARG A 1 74 ? -1.605 -6.197 5.144 1.00 94.62 74 ARG A C 1
ATOM 560 O O . ARG A 1 74 ? -0.957 -7.115 5.638 1.00 94.62 74 ARG A O 1
ATOM 567 N N . TYR A 1 75 ? -2.178 -5.249 5.887 1.00 95.25 75 TYR A N 1
ATOM 568 C CA . TYR A 1 75 ? -2.046 -5.156 7.343 1.00 95.25 75 TYR A CA 1
ATOM 569 C C . TYR A 1 75 ? -3.415 -5.128 8.026 1.00 95.25 75 TYR A C 1
ATOM 571 O O . TYR A 1 75 ? -4.262 -4.309 7.674 1.00 95.25 75 TYR A O 1
ATOM 579 N N . LEU A 1 76 ? -3.630 -6.001 9.013 1.00 96.81 76 LEU A N 1
ATOM 580 C CA . LEU A 1 76 ? -4.819 -5.992 9.869 1.00 96.81 76 LEU A CA 1
ATOM 581 C C . LEU A 1 76 ? -4.464 -5.363 11.214 1.00 96.81 76 LEU A C 1
ATOM 583 O O . LEU A 1 76 ? -3.397 -5.636 11.764 1.00 96.81 76 LEU A O 1
ATOM 587 N N . TYR A 1 77 ? -5.365 -4.549 11.755 1.00 97.62 77 TYR A N 1
ATOM 588 C CA . TYR A 1 77 ? -5.157 -3.889 13.036 1.00 97.62 77 TYR A CA 1
ATOM 589 C C . TYR A 1 77 ? -6.442 -3.739 13.836 1.00 97.62 77 TYR A C 1
ATOM 591 O O . TYR A 1 77 ? -7.555 -3.761 13.313 1.00 97.62 77 TYR A O 1
ATOM 599 N N . THR A 1 78 ? -6.258 -3.537 15.135 1.00 97.81 78 THR A N 1
ATOM 600 C CA . THR A 1 78 ? -7.318 -3.165 16.065 1.00 97.81 78 THR A CA 1
ATOM 601 C C . THR A 1 78 ? -6.941 -1.869 16.764 1.00 97.81 78 THR A C 1
ATOM 603 O O . THR A 1 78 ? -5.784 -1.685 17.141 1.00 97.81 78 THR A O 1
ATOM 606 N N . ARG A 1 79 ? -7.911 -0.984 16.973 1.00 97.12 79 ARG A N 1
ATOM 607 C CA . ARG A 1 79 ? -7.746 0.289 17.679 1.00 97.12 79 ARG A CA 1
ATOM 608 C C . ARG A 1 79 ? -8.633 0.298 18.917 1.00 97.12 79 ARG A C 1
ATOM 610 O O . ARG A 1 79 ? -9.790 -0.096 18.840 1.00 97.12 79 ARG A O 1
ATOM 617 N N . ALA A 1 80 ? -8.105 0.770 20.041 1.00 96.50 80 ALA A N 1
ATOM 618 C CA . ALA A 1 80 ? -8.873 1.011 21.257 1.00 96.50 80 ALA A CA 1
ATOM 619 C C . ALA A 1 80 ? -8.630 2.444 21.740 1.00 96.50 80 ALA A C 1
ATOM 621 O O . ALA A 1 80 ? -7.513 2.958 21.661 1.00 96.50 80 ALA A O 1
ATOM 622 N N . SER A 1 81 ? -9.671 3.122 22.209 1.00 95.56 81 SER A N 1
ATOM 623 C CA . SER A 1 81 ? -9.576 4.486 22.735 1.00 95.56 81 SER A CA 1
ATOM 624 C C . SER A 1 81 ? -10.524 4.662 23.917 1.00 95.56 81 SER A C 1
ATOM 626 O O . SER A 1 81 ? -11.638 4.144 23.897 1.00 95.56 81 SER A O 1
ATOM 628 N N . ILE A 1 82 ? -10.086 5.392 24.945 1.00 95.56 82 ILE A N 1
ATOM 629 C CA . ILE A 1 82 ? -10.883 5.687 26.142 1.00 95.56 82 ILE A CA 1
ATOM 630 C C . ILE A 1 82 ? -11.019 7.200 26.269 1.00 95.56 82 ILE A C 1
ATOM 632 O O . ILE A 1 82 ? -10.022 7.922 26.257 1.00 95.56 82 ILE A O 1
ATOM 636 N N . ARG A 1 83 ? -12.251 7.695 26.399 1.00 90.94 83 ARG A N 1
ATOM 637 C CA . ARG A 1 83 ? -12.504 9.109 26.694 1.00 90.94 83 ARG A CA 1
ATOM 638 C C . ARG A 1 83 ? -12.420 9.347 28.195 1.00 90.94 83 ARG A C 1
ATOM 640 O O . ARG A 1 83 ? -13.250 8.845 28.947 1.00 90.94 83 ARG A O 1
ATOM 647 N N . LEU A 1 84 ? -11.445 10.150 28.607 1.00 87.62 84 LEU A N 1
ATOM 648 C CA . LEU A 1 84 ? -11.306 10.602 29.987 1.00 87.62 84 LEU A CA 1
ATOM 649 C C . LEU A 1 84 ? -12.297 11.747 30.240 1.00 87.62 84 LEU A C 1
ATOM 651 O O . LEU A 1 84 ? -12.219 12.795 29.599 1.00 87.62 84 LEU A O 1
ATOM 655 N N . SER A 1 85 ? -13.249 11.536 31.146 1.00 80.69 85 SER A N 1
ATOM 656 C CA . SER A 1 85 ? -14.080 12.607 31.702 1.00 80.69 85 SER A CA 1
ATOM 657 C C . SER A 1 85 ? -13.302 13.337 32.796 1.00 80.69 85 SER A C 1
ATOM 659 O O . SER A 1 85 ? -12.661 12.686 33.620 1.00 80.69 85 SER A O 1
ATOM 661 N N . ARG A 1 86 ? -13.335 14.671 32.757 1.00 65.81 86 ARG A N 1
ATOM 662 C CA . ARG A 1 86 ? -12.695 15.548 33.742 1.00 65.81 86 ARG A CA 1
ATOM 663 C C . ARG A 1 86 ? -13.481 15.587 35.047 1.00 65.81 86 ARG A C 1
ATOM 665 O O . ARG A 1 86 ? -14.726 15.506 34.959 1.00 65.81 86 ARG A O 1
#